Protein AF-A0A061ACB7-F1 (afdb_monomer_lite)

Sequence (78 aa):
MSVDLVLKKLHTESNYKRMGDHRKFKFVLDHLNSTDAVISFFIEVLKYKRYQANKIAYNVVYHKKYYQNQLNKPGQVN

Structure (mmCIF, N/CA/C/O backbone):
data_AF-A0A061ACB7-F1
#
_entry.id   AF-A0A061ACB7-F1
#
loop_
_atom_site.group_PDB
_atom_site.id
_atom_site.type_symbol
_atom_site.label_atom_id
_atom_site.label_alt_id
_atom_site.label_comp_id
_atom_site.label_asym_id
_atom_site.label_entity_id
_atom_site.label_seq_id
_atom_site.pdbx_PDB_ins_code
_atom_site.Cartn_x
_atom_site.Cartn_y
_atom_site.Cartn_z
_atom_site.occupancy
_atom_site.B_iso_or_equiv
_atom_site.auth_seq_id
_atom_site.auth_comp_id
_atom_site.auth_asym_id
_atom_site.auth_atom_id
_atom_site.pdbx_PDB_model_num
ATOM 1 N N . MET A 1 1 ? -13.287 -3.309 -5.988 1.00 62.78 1 MET A N 1
ATOM 2 C CA . MET A 1 1 ? -13.324 -4.012 -4.682 1.00 62.78 1 MET A CA 1
ATOM 3 C C . MET A 1 1 ? -13.445 -2.951 -3.596 1.00 62.78 1 MET A C 1
ATOM 5 O O . MET A 1 1 ? -12.809 -1.919 -3.761 1.00 62.78 1 MET A O 1
ATOM 9 N N . SER A 1 2 ? -14.269 -3.129 -2.558 1.00 83.12 2 SER A N 1
ATOM 10 C CA . SER A 1 2 ? -14.383 -2.111 -1.497 1.00 83.12 2 SER A CA 1
ATOM 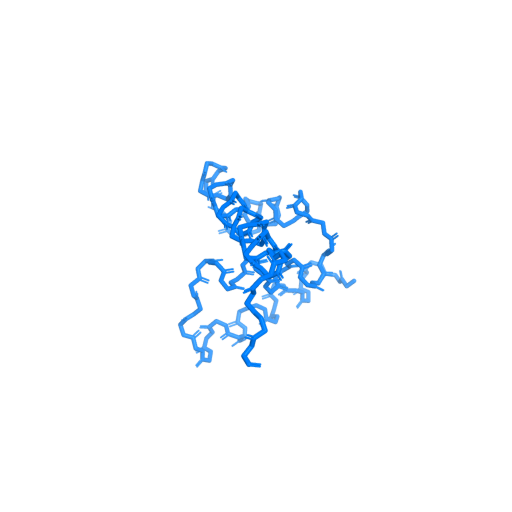11 C C . SER A 1 2 ? -13.113 -2.057 -0.637 1.00 83.12 2 SER A C 1
ATOM 13 O O . SER A 1 2 ? -12.433 -3.072 -0.465 1.00 83.12 2 SER A O 1
ATOM 15 N N . VAL A 1 3 ? -12.803 -0.877 -0.091 1.00 80.62 3 VAL A N 1
ATOM 16 C CA . VAL A 1 3 ? -11.648 -0.642 0.800 1.00 80.62 3 VAL A CA 1
ATOM 17 C C . VAL A 1 3 ? -11.675 -1.595 2.001 1.00 80.62 3 VAL A C 1
ATOM 19 O O . VAL A 1 3 ? -10.654 -2.205 2.320 1.00 80.62 3 VAL A O 1
ATOM 22 N N . ASP A 1 4 ? -12.852 -1.819 2.591 1.00 85.00 4 ASP A N 1
ATOM 23 C CA . ASP A 1 4 ? -13.035 -2.730 3.729 1.00 85.00 4 ASP A CA 1
ATOM 24 C C . ASP A 1 4 ? -12.691 -4.183 3.392 1.00 85.00 4 ASP A C 1
ATOM 26 O O . ASP A 1 4 ? -12.094 -4.901 4.198 1.00 85.00 4 ASP A O 1
ATOM 30 N N . LEU A 1 5 ? -13.020 -4.629 2.175 1.00 87.44 5 LEU A N 1
ATOM 31 C CA . LEU A 1 5 ? -12.693 -5.979 1.727 1.00 87.44 5 LEU A CA 1
ATOM 32 C C . LEU A 1 5 ? -11.180 -6.145 1.519 1.00 87.44 5 LEU A C 1
ATOM 34 O O . LEU A 1 5 ? -10.627 -7.186 1.878 1.00 87.44 5 LEU A O 1
ATOM 38 N N . VAL A 1 6 ? -10.500 -5.118 0.994 1.00 85.94 6 VAL A N 1
ATOM 39 C CA . VAL A 1 6 ? -9.031 -5.107 0.862 1.00 85.94 6 VAL A CA 1
ATOM 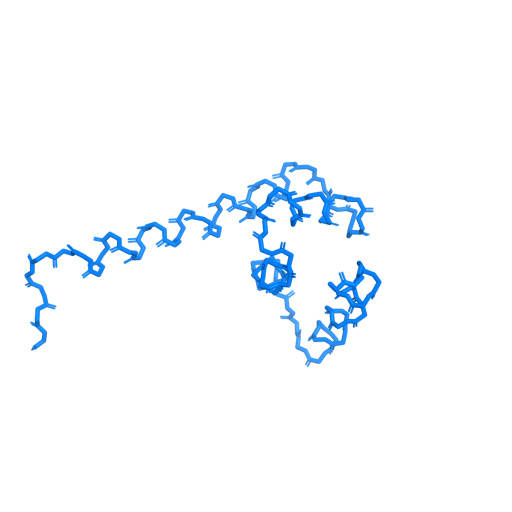40 C C . VAL A 1 6 ? -8.369 -5.140 2.239 1.00 85.94 6 VAL A C 1
ATOM 42 O O . VAL A 1 6 ? -7.458 -5.939 2.458 1.00 85.94 6 VAL A O 1
ATOM 45 N N . LEU A 1 7 ? -8.862 -4.341 3.190 1.00 90.06 7 LEU A N 1
ATOM 46 C CA . LEU A 1 7 ? -8.353 -4.302 4.560 1.00 90.06 7 LEU A CA 1
ATOM 47 C C . LEU A 1 7 ? -8.523 -5.651 5.272 1.00 90.06 7 LEU A C 1
ATOM 49 O O . LEU A 1 7 ? -7.570 -6.171 5.854 1.00 90.06 7 LEU A O 1
ATOM 53 N N . LYS A 1 8 ? -9.707 -6.269 5.170 1.00 90.00 8 LYS A N 1
ATOM 54 C CA . LYS A 1 8 ? -9.982 -7.585 5.767 1.00 90.00 8 LYS A CA 1
ATOM 55 C C . LYS A 1 8 ? -9.053 -8.670 5.217 1.00 90.00 8 LYS A C 1
ATOM 57 O O . LYS A 1 8 ? -8.491 -9.449 5.993 1.00 90.00 8 LYS A O 1
ATOM 62 N N . LYS A 1 9 ? -8.851 -8.714 3.895 1.00 87.38 9 LYS A N 1
ATOM 63 C CA . LYS A 1 9 ? -7.917 -9.669 3.280 1.00 87.38 9 LYS A CA 1
ATOM 64 C C . LYS A 1 9 ? -6.473 -9.402 3.709 1.00 87.38 9 LYS A C 1
ATOM 66 O O . LYS A 1 9 ? -5.782 -10.339 4.094 1.00 87.38 9 LYS A O 1
ATOM 71 N N . LEU A 1 10 ? -6.044 -8.138 3.734 1.00 88.75 10 LEU A N 1
ATOM 72 C CA . LEU A 1 10 ? -4.697 -7.761 4.167 1.00 88.75 10 LEU A CA 1
ATOM 73 C C . LEU A 1 10 ? -4.407 -8.201 5.609 1.00 88.75 10 LEU A C 1
ATOM 75 O O . LEU A 1 10 ? -3.324 -8.720 5.884 1.00 88.75 10 LEU A O 1
ATOM 79 N N . HIS A 1 11 ? -5.360 -8.014 6.527 1.00 88.06 11 HIS A N 1
ATOM 80 C CA . HIS A 1 11 ? -5.228 -8.487 7.907 1.00 88.06 11 HIS A CA 1
ATOM 81 C C . HIS A 1 11 ? -5.140 -10.009 7.987 1.00 88.06 11 HIS A C 1
ATOM 83 O O . HIS A 1 11 ? -4.286 -10.529 8.701 1.00 88.06 11 HIS A O 1
ATOM 89 N N . THR A 1 12 ? -5.975 -10.715 7.223 1.00 85.69 12 THR A N 1
ATOM 90 C CA . THR A 1 12 ? -5.966 -12.185 7.170 1.00 85.69 12 THR A CA 1
ATOM 91 C C . THR A 1 12 ? -4.593 -12.709 6.737 1.00 85.69 12 THR A C 1
ATOM 93 O O . THR A 1 12 ? -3.986 -13.514 7.442 1.00 85.69 12 THR A O 1
ATOM 96 N N . GLU A 1 13 ? -4.050 -12.173 5.643 1.00 82.56 13 GLU A N 1
ATOM 97 C CA . GLU A 1 13 ? -2.725 -12.540 5.125 1.00 82.56 13 GLU A CA 1
ATOM 98 C C . GLU A 1 13 ? -1.589 -12.160 6.092 1.00 82.56 13 GLU A C 1
ATOM 100 O O . GLU A 1 13 ? -0.653 -12.933 6.309 1.00 82.56 13 GLU A O 1
ATOM 105 N N . SER A 1 14 ? -1.686 -10.985 6.727 1.00 80.88 14 SER A N 1
ATOM 106 C CA . SER A 1 14 ? -0.679 -10.497 7.682 1.00 80.88 14 SER A CA 1
ATOM 107 C C . SER A 1 14 ? -0.638 -11.304 8.983 1.00 80.88 14 SER A C 1
ATOM 109 O O . SER A 1 14 ? 0.422 -11.404 9.601 1.00 80.88 14 SER A O 1
ATOM 111 N N . ASN A 1 15 ? -1.775 -11.864 9.405 1.00 77.88 15 ASN A N 1
ATOM 112 C CA . ASN A 1 15 ? -1.870 -12.707 10.597 1.00 77.88 15 ASN A CA 1
ATOM 113 C C . ASN A 1 15 ? -1.341 -14.121 10.333 1.00 77.88 15 ASN A C 1
ATOM 115 O O . ASN A 1 15 ? -0.761 -14.733 11.226 1.00 77.88 15 ASN A O 1
ATOM 119 N N . TYR A 1 16 ? -1.500 -14.625 9.105 1.00 69.69 16 TYR A N 1
ATOM 120 C CA . TYR A 1 16 ? -1.013 -15.950 8.722 1.00 69.69 16 TYR A CA 1
ATOM 121 C C . TYR A 1 16 ? 0.513 -15.981 8.526 1.00 69.69 16 TYR A C 1
ATOM 123 O O . TYR A 1 16 ? 1.172 -16.965 8.860 1.00 69.69 16 TYR A O 1
ATOM 131 N N . LYS A 1 17 ? 1.111 -14.893 8.019 1.00 69.75 17 LYS A N 1
ATOM 132 C CA . LYS A 1 17 ? 2.570 -14.732 7.892 1.00 69.75 17 LYS A CA 1
ATOM 133 C C . LYS A 1 17 ? 2.958 -13.293 8.213 1.00 69.75 17 LYS A C 1
ATOM 135 O O . LYS A 1 17 ? 2.352 -12.378 7.672 1.00 69.75 17 LYS A O 1
ATOM 140 N N . ARG A 1 18 ? 4.037 -13.071 8.987 1.00 73.75 18 ARG A N 1
ATOM 141 C CA . ARG A 1 18 ? 4.609 -11.724 9.225 1.00 73.75 18 ARG A CA 1
ATOM 142 C C . ARG A 1 18 ? 4.914 -11.025 7.892 1.00 73.75 18 ARG A C 1
ATOM 144 O O . ARG A 1 18 ? 5.975 -11.221 7.296 1.00 73.75 18 ARG A O 1
ATOM 151 N N . MET A 1 19 ? 3.972 -10.221 7.408 1.00 85.19 19 MET A N 1
ATOM 152 C CA . MET A 1 19 ? 4.041 -9.550 6.116 1.00 85.19 19 MET A CA 1
ATOM 153 C C . MET A 1 19 ? 4.717 -8.191 6.299 1.00 85.19 19 MET A C 1
ATOM 155 O O . MET A 1 19 ? 4.198 -7.311 6.980 1.00 85.19 19 MET A O 1
ATOM 159 N N . GLY A 1 20 ? 5.903 -8.025 5.715 1.00 88.81 20 GLY A N 1
ATOM 160 C CA . GLY A 1 20 ? 6.610 -6.744 5.725 1.00 88.81 20 GLY A CA 1
ATOM 161 C C . GLY A 1 20 ? 5.936 -5.710 4.820 1.00 88.81 20 GLY A C 1
ATOM 162 O O . GLY A 1 20 ? 5.205 -6.069 3.894 1.00 88.81 20 GLY A O 1
ATOM 163 N N . ASP A 1 21 ? 6.234 -4.433 5.047 1.00 90.50 21 ASP A N 1
ATOM 164 C CA . ASP A 1 21 ? 5.578 -3.301 4.377 1.00 90.50 21 ASP A CA 1
ATOM 165 C C . ASP A 1 21 ? 5.641 -3.362 2.848 1.00 90.50 21 ASP A C 1
ATOM 167 O O . ASP A 1 21 ? 4.653 -3.084 2.177 1.00 90.50 21 ASP A O 1
ATOM 171 N N . HIS A 1 22 ? 6.767 -3.814 2.287 1.00 89.69 22 HIS A N 1
ATOM 172 C CA . HIS A 1 22 ? 6.908 -4.007 0.842 1.00 89.69 22 HIS A CA 1
ATOM 173 C C . HIS A 1 22 ? 5.871 -4.997 0.288 1.00 89.69 22 HIS A C 1
ATOM 175 O O . HIS A 1 22 ? 5.275 -4.762 -0.762 1.00 89.69 22 HIS A O 1
ATOM 181 N N . ARG A 1 23 ? 5.640 -6.111 0.996 1.00 88.69 23 ARG A N 1
ATOM 182 C CA . ARG A 1 23 ? 4.661 -7.121 0.580 1.00 88.69 23 ARG A CA 1
ATOM 183 C C . ARG A 1 23 ? 3.243 -6.590 0.728 1.00 88.69 23 ARG A C 1
ATOM 185 O O . ARG A 1 23 ? 2.464 -6.751 -0.204 1.00 88.69 23 ARG A O 1
ATOM 192 N N . LYS A 1 24 ? 2.932 -5.912 1.841 1.00 92.19 24 LYS A N 1
ATOM 193 C CA . LYS A 1 24 ? 1.629 -5.254 2.034 1.00 92.19 24 LYS A CA 1
ATOM 194 C C . LYS A 1 24 ? 1.337 -4.272 0.899 1.00 92.19 24 LYS A C 1
ATOM 196 O O . LYS A 1 24 ? 0.234 -4.260 0.372 1.00 92.19 24 LYS A O 1
ATOM 201 N N . PHE A 1 25 ? 2.337 -3.487 0.495 1.00 92.69 25 PHE A N 1
ATOM 202 C CA . PHE A 1 25 ? 2.177 -2.493 -0.561 1.00 92.69 25 PHE A CA 1
ATOM 203 C C . PHE A 1 25 ? 1.853 -3.154 -1.899 1.00 92.69 25 PHE A C 1
ATOM 205 O O . PHE A 1 25 ? 0.893 -2.756 -2.545 1.00 92.69 25 PHE A O 1
ATOM 212 N N . LYS A 1 26 ? 2.601 -4.200 -2.284 1.00 90.81 26 LYS A N 1
ATOM 213 C CA . LYS A 1 26 ? 2.302 -4.985 -3.492 1.00 90.81 26 LYS A CA 1
ATOM 214 C 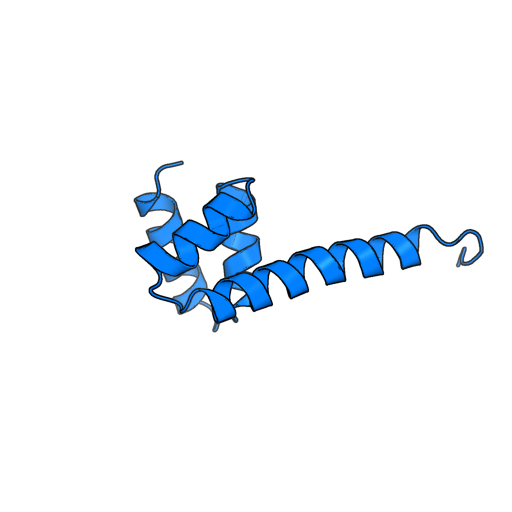C . LYS A 1 26 ? 0.903 -5.593 -3.450 1.00 90.81 26 LYS A C 1
ATOM 216 O O . LYS A 1 26 ? 0.150 -5.416 -4.393 1.00 90.81 26 LYS A O 1
ATOM 221 N N . PHE A 1 27 ? 0.530 -6.209 -2.331 1.00 92.00 27 PHE A N 1
ATOM 222 C CA . PHE A 1 27 ? -0.800 -6.788 -2.166 1.00 92.00 27 PHE A CA 1
ATOM 223 C C . PHE A 1 27 ? -1.908 -5.755 -2.397 1.00 92.00 27 PHE A C 1
ATOM 225 O O . PHE A 1 27 ? -2.841 -6.008 -3.151 1.00 92.00 27 PHE A O 1
ATOM 232 N N . VAL A 1 28 ? -1.814 -4.579 -1.770 1.00 92.81 28 VAL A N 1
ATOM 233 C CA . VAL A 1 28 ? -2.819 -3.521 -1.950 1.00 92.81 28 VAL A CA 1
ATOM 234 C C . VAL A 1 28 ? -2.774 -2.969 -3.380 1.00 92.81 28 VAL A C 1
ATOM 236 O O . VAL A 1 28 ? -3.825 -2.709 -3.961 1.00 92.81 28 VAL A O 1
ATOM 239 N N . LEU A 1 29 ? -1.584 -2.853 -3.978 1.00 91.69 29 LEU A N 1
ATOM 240 C CA . LEU A 1 29 ? -1.412 -2.426 -5.368 1.00 91.69 29 LEU A CA 1
ATOM 241 C C . LEU A 1 29 ? -2.107 -3.365 -6.353 1.00 91.69 29 LEU A C 1
ATOM 243 O O . LEU A 1 29 ? -2.783 -2.872 -7.247 1.00 91.69 29 LEU A O 1
ATOM 247 N N . ASP A 1 30 ? -2.022 -4.678 -6.148 1.00 90.31 30 ASP A N 1
ATOM 248 C CA . ASP A 1 30 ? -2.673 -5.680 -7.002 1.00 90.31 30 ASP A CA 1
ATOM 249 C C . ASP A 1 30 ? -4.213 -5.592 -6.950 1.00 90.31 30 ASP A C 1
ATOM 251 O O . ASP A 1 30 ? -4.905 -6.065 -7.848 1.00 90.31 30 ASP A O 1
ATOM 255 N N . HIS A 1 31 ? -4.767 -4.975 -5.900 1.00 90.00 31 HIS A N 1
ATOM 256 C CA . HIS A 1 31 ? -6.212 -4.802 -5.728 1.00 90.00 31 HIS A CA 1
ATOM 257 C C . HIS A 1 31 ? -6.714 -3.413 -6.141 1.00 90.00 31 HIS A C 1
ATOM 259 O O . HIS A 1 31 ? -7.846 -3.293 -6.612 1.00 90.00 31 HIS A O 1
ATOM 265 N N . LEU A 1 32 ? -5.911 -2.366 -5.926 1.00 89.62 32 LEU A N 1
ATOM 266 C CA . LEU A 1 32 ? -6.285 -0.976 -6.212 1.00 89.62 32 LEU A CA 1
ATOM 267 C C . LEU A 1 32 ? -5.785 -0.481 -7.575 1.00 89.62 32 LEU A C 1
ATOM 269 O O . LEU A 1 32 ? -6.298 0.517 -8.071 1.00 89.62 32 LEU A O 1
ATOM 273 N N . ASN A 1 33 ? -4.797 -1.149 -8.179 1.00 88.25 33 ASN A N 1
ATOM 274 C CA . ASN A 1 33 ? -4.211 -0.833 -9.489 1.00 88.25 33 ASN A CA 1
ATOM 275 C C . ASN A 1 33 ? -3.727 0.622 -9.666 1.00 88.25 33 ASN A C 1
ATOM 277 O O . ASN A 1 33 ? -3.556 1.091 -10.788 1.00 88.25 33 ASN A O 1
ATOM 281 N N . SER A 1 34 ? -3.474 1.343 -8.571 1.00 91.25 34 SER A N 1
ATOM 282 C CA . SER A 1 34 ? -2.979 2.721 -8.592 1.00 91.25 34 SER A CA 1
ATOM 283 C C . SER A 1 34 ? -2.051 2.970 -7.413 1.00 91.25 34 SER A C 1
ATOM 285 O O . SER A 1 34 ? -2.459 2.836 -6.261 1.00 91.25 34 SER A O 1
ATOM 287 N N . THR A 1 35 ? -0.806 3.362 -7.696 1.00 91.44 35 THR A N 1
ATOM 288 C CA . THR A 1 35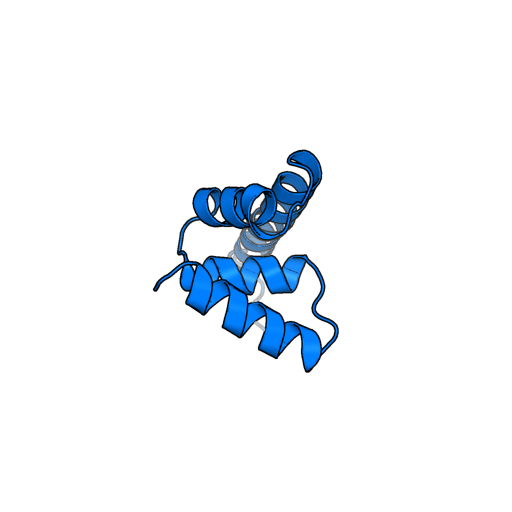 ? 0.196 3.681 -6.668 1.00 91.44 35 THR A CA 1
ATOM 289 C C . THR A 1 35 ? -0.295 4.777 -5.726 1.00 91.44 35 THR A C 1
ATOM 291 O O . THR A 1 35 ? -0.126 4.644 -4.516 1.00 91.44 35 THR A O 1
ATOM 294 N N . ASP A 1 36 ? -0.952 5.813 -6.255 1.00 93.56 36 ASP A N 1
ATOM 295 C CA . ASP A 1 36 ? -1.482 6.919 -5.451 1.00 93.56 36 ASP A CA 1
ATOM 296 C C . ASP A 1 36 ? -2.592 6.435 -4.516 1.00 93.56 36 ASP A C 1
ATOM 298 O O . ASP A 1 36 ? -2.585 6.753 -3.328 1.00 93.56 36 ASP A O 1
ATOM 302 N N . ALA A 1 37 ? -3.483 5.568 -5.011 1.00 94.12 37 ALA A N 1
ATOM 303 C CA . ALA A 1 37 ? -4.521 4.957 -4.184 1.00 94.12 37 ALA A CA 1
ATOM 304 C C . ALA A 1 37 ? -3.928 4.077 -3.070 1.00 94.12 37 ALA A C 1
ATOM 306 O O . ALA A 1 37 ? -4.431 4.088 -1.946 1.00 94.12 37 ALA A O 1
ATOM 307 N N . VAL A 1 38 ? -2.834 3.350 -3.338 1.00 95.00 38 VAL A N 1
ATOM 308 C CA . VAL A 1 38 ? -2.126 2.584 -2.296 1.00 95.00 38 VAL A CA 1
ATOM 309 C C . VAL A 1 38 ? -1.488 3.509 -1.263 1.00 95.00 38 VAL A C 1
ATOM 311 O O . VAL A 1 38 ? -1.573 3.233 -0.068 1.00 95.00 38 VAL A O 1
ATOM 314 N N . ILE A 1 39 ? -0.862 4.607 -1.690 1.00 95.00 39 ILE A N 1
ATOM 315 C CA . ILE A 1 39 ? -0.263 5.583 -0.771 1.00 95.00 39 ILE A CA 1
ATOM 316 C C . ILE A 1 39 ? -1.343 6.169 0.144 1.00 95.00 39 ILE A C 1
ATOM 318 O O . ILE A 1 39 ? -1.161 6.159 1.365 1.00 95.00 39 ILE A O 1
ATOM 322 N N . SER A 1 40 ? -2.478 6.601 -0.413 1.00 96.25 40 SER A N 1
ATOM 323 C CA . SER A 1 40 ? -3.618 7.075 0.377 1.00 96.25 40 SER A CA 1
ATOM 324 C C . SER A 1 40 ? -4.130 5.997 1.32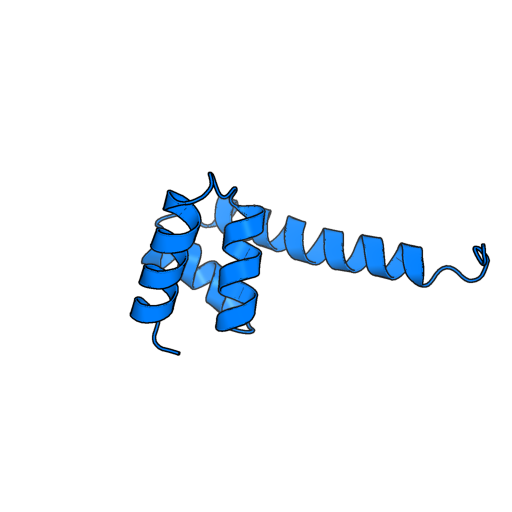9 1.00 96.25 40 SER A C 1
ATOM 326 O O . SER A 1 40 ? -4.281 6.270 2.515 1.00 96.25 40 SER A O 1
ATOM 328 N N . PHE A 1 41 ? -4.276 4.746 0.878 1.00 95.19 41 PHE A N 1
ATOM 329 C CA . PHE A 1 41 ? -4.674 3.630 1.744 1.00 95.19 41 PHE A CA 1
ATOM 330 C C . PHE A 1 41 ? -3.712 3.446 2.931 1.00 95.19 41 PHE A C 1
ATOM 332 O O . PHE A 1 41 ? -4.137 3.293 4.076 1.00 95.19 41 PHE A O 1
ATOM 339 N N . PHE A 1 42 ? -2.401 3.503 2.696 1.00 95.81 42 PHE A N 1
ATOM 340 C CA . PHE A 1 42 ? -1.408 3.360 3.762 1.00 95.81 42 PHE A CA 1
ATOM 341 C C . PHE A 1 42 ? -1.473 4.504 4.781 1.00 95.81 42 PHE A C 1
ATOM 343 O O . PHE A 1 42 ? -1.313 4.264 5.978 1.00 95.81 42 PHE A O 1
ATOM 350 N N . ILE A 1 43 ? -1.719 5.733 4.329 1.00 96.12 43 ILE A N 1
ATOM 351 C CA . ILE A 1 43 ? -1.797 6.912 5.199 1.00 96.12 43 ILE A CA 1
ATOM 352 C C . ILE A 1 43 ? -3.121 6.936 5.968 1.00 96.12 43 ILE A C 1
ATOM 354 O O . ILE A 1 43 ? -3.141 7.096 7.187 1.00 96.12 43 ILE A O 1
ATOM 358 N N . GLU A 1 44 ? -4.233 6.779 5.263 1.00 96.12 44 GLU A N 1
ATOM 359 C CA . GLU A 1 44 ? -5.570 7.031 5.796 1.00 96.12 44 GLU A CA 1
ATOM 360 C C . GLU A 1 44 ? -6.127 5.820 6.538 1.00 96.12 44 GLU A C 1
ATOM 362 O O . GLU A 1 44 ? -6.739 5.987 7.595 1.00 96.12 44 GLU A O 1
ATOM 367 N N . VAL A 1 45 ? -5.874 4.609 6.032 1.00 94.31 45 VAL A N 1
ATOM 368 C CA . VAL A 1 45 ? -6.403 3.358 6.594 1.00 94.31 45 VAL A CA 1
ATOM 369 C C . VAL A 1 45 ? -5.397 2.740 7.557 1.00 94.31 45 VAL A C 1
ATOM 371 O O . VAL A 1 45 ? -5.714 2.520 8.722 1.00 94.31 45 VAL A O 1
ATOM 374 N N . LEU A 1 46 ? -4.158 2.514 7.105 1.00 92.69 46 LEU A N 1
ATOM 375 C CA . LEU A 1 46 ? -3.126 1.867 7.929 1.00 92.69 46 LEU A CA 1
ATOM 376 C C . LEU A 1 46 ? -2.383 2.832 8.868 1.00 92.69 46 LEU A C 1
ATOM 378 O O . LEU A 1 46 ? -1.550 2.386 9.656 1.00 92.69 46 LEU A O 1
ATOM 382 N N . LYS A 1 47 ? -2.679 4.137 8.796 1.00 95.31 47 LYS A N 1
ATOM 383 C CA . LYS A 1 47 ? -2.115 5.196 9.654 1.00 95.31 47 LYS A CA 1
ATOM 384 C C . LYS A 1 47 ? -0.587 5.335 9.585 1.00 95.31 47 LYS A C 1
ATOM 386 O O . LYS A 1 47 ? 0.051 5.757 10.549 1.00 95.31 47 LYS A O 1
ATOM 391 N N . TYR A 1 48 ? 0.017 5.025 8.439 1.00 95.56 48 TYR A N 1
ATOM 392 C CA . TYR A 1 48 ? 1.443 5.268 8.205 1.00 95.56 48 TYR A CA 1
ATOM 393 C C . TYR A 1 48 ? 1.705 6.767 8.031 1.00 95.56 48 TYR A C 1
ATOM 395 O O . TYR A 1 48 ? 0.882 7.511 7.493 1.00 95.56 48 TYR A O 1
ATOM 403 N N . LYS A 1 49 ? 2.902 7.231 8.409 1.00 96.88 49 LYS A N 1
ATOM 404 C CA . LYS A 1 49 ? 3.319 8.599 8.075 1.00 96.88 49 LYS A CA 1
ATOM 405 C C . LYS A 1 49 ? 3.521 8.714 6.562 1.00 96.88 49 LYS A C 1
ATOM 407 O O . LYS A 1 49 ? 4.088 7.815 5.939 1.00 96.88 49 LYS A O 1
ATOM 412 N N . ARG A 1 50 ? 3.153 9.858 5.974 1.00 94.88 50 ARG A N 1
ATOM 413 C CA . ARG A 1 50 ? 3.270 10.113 4.522 1.00 94.88 50 ARG A CA 1
ATOM 414 C C . ARG A 1 50 ? 4.663 9.796 3.964 1.00 94.88 50 ARG A C 1
ATOM 416 O O . ARG A 1 50 ? 4.770 9.136 2.936 1.00 94.88 50 ARG A O 1
ATOM 423 N N . TYR A 1 51 ? 5.732 10.191 4.663 1.00 95.50 51 TYR A N 1
ATOM 424 C CA . TYR A 1 51 ? 7.100 9.896 4.215 1.00 95.50 51 T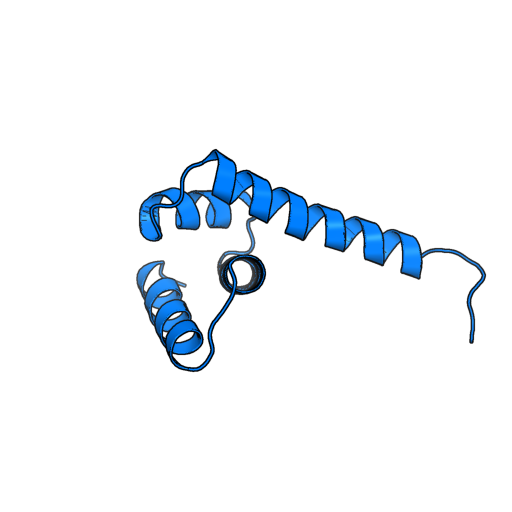YR A CA 1
ATOM 425 C C . TYR A 1 51 ? 7.409 8.389 4.186 1.00 95.50 51 TYR A C 1
ATOM 427 O O . TYR A 1 51 ? 8.160 7.940 3.325 1.00 95.50 51 TYR A O 1
ATOM 435 N N . GLN A 1 52 ? 6.834 7.599 5.101 1.00 95.19 52 GLN A N 1
ATOM 436 C CA . GLN A 1 52 ? 7.029 6.147 5.139 1.00 95.19 52 GLN A CA 1
ATOM 437 C C . GLN A 1 52 ? 6.322 5.493 3.954 1.00 95.19 52 GLN A C 1
ATOM 439 O O . GLN A 1 52 ? 6.951 4.723 3.232 1.00 95.19 52 GLN A O 1
ATOM 444 N N . ALA A 1 53 ? 5.056 5.852 3.711 1.00 94.75 53 ALA A N 1
ATOM 445 C CA . ALA A 1 53 ? 4.286 5.356 2.571 1.00 94.75 53 ALA A CA 1
ATOM 446 C C . ALA A 1 53 ? 4.983 5.680 1.237 1.00 94.75 53 ALA A C 1
ATOM 448 O O . ALA A 1 53 ? 5.194 4.787 0.418 1.00 94.75 53 ALA A O 1
ATOM 449 N N . ASN A 1 54 ? 5.449 6.921 1.070 1.00 91.94 54 ASN A N 1
ATOM 450 C CA . ASN A 1 54 ? 6.186 7.344 -0.123 1.00 91.94 54 ASN A CA 1
ATOM 451 C C . ASN A 1 54 ? 7.523 6.609 -0.285 1.00 91.94 54 ASN A C 1
ATOM 453 O O . ASN A 1 54 ? 7.870 6.209 -1.394 1.00 91.94 54 ASN A O 1
ATOM 457 N N . LYS A 1 55 ? 8.267 6.377 0.807 1.00 93.88 55 LYS A N 1
ATOM 458 C CA . LYS A 1 55 ? 9.515 5.596 0.769 1.00 93.88 55 LYS A CA 1
ATOM 459 C C . LYS A 1 55 ? 9.261 4.160 0.305 1.00 93.88 55 LYS A C 1
ATOM 461 O O . LYS A 1 55 ? 10.023 3.632 -0.502 1.00 93.88 55 LYS A O 1
ATOM 466 N N . ILE A 1 56 ? 8.191 3.529 0.795 1.00 92.94 56 ILE A N 1
ATOM 467 C CA . ILE A 1 56 ? 7.803 2.176 0.374 1.00 92.94 56 ILE A CA 1
ATOM 468 C C . ILE A 1 56 ? 7.426 2.176 -1.111 1.00 92.94 56 ILE A C 1
ATOM 470 O O . ILE A 1 56 ? 7.954 1.355 -1.861 1.00 92.94 56 ILE A O 1
ATOM 474 N N . ALA A 1 57 ? 6.582 3.117 -1.543 1.00 93.06 57 ALA A N 1
ATOM 475 C CA . ALA A 1 57 ? 6.171 3.258 -2.937 1.00 93.06 57 ALA A CA 1
ATOM 476 C C . ALA A 1 57 ? 7.376 3.437 -3.871 1.00 93.06 57 ALA A C 1
ATOM 478 O O . ALA A 1 57 ? 7.506 2.710 -4.857 1.00 93.06 57 ALA A O 1
ATOM 479 N N . TYR A 1 58 ? 8.304 4.334 -3.517 1.00 90.06 58 TYR A N 1
ATOM 480 C CA . TYR A 1 58 ? 9.547 4.539 -4.255 1.00 90.06 58 TYR A CA 1
ATOM 481 C C . TYR A 1 58 ? 10.342 3.240 -4.377 1.00 90.06 58 TYR A C 1
ATOM 483 O O . TYR A 1 58 ? 10.689 2.847 -5.484 1.00 90.06 58 TYR A O 1
ATOM 491 N N . ASN A 1 59 ? 10.567 2.525 -3.272 1.00 87.62 59 ASN A N 1
ATOM 492 C CA . ASN A 1 59 ? 11.315 1.267 -3.291 1.00 87.62 59 ASN A CA 1
ATOM 493 C C . ASN A 1 59 ? 10.646 0.205 -4.176 1.00 87.62 59 ASN A C 1
ATOM 495 O O . ASN A 1 59 ? 11.330 -0.497 -4.918 1.00 87.62 59 ASN A O 1
ATOM 499 N N . VAL A 1 60 ? 9.316 0.088 -4.127 1.00 86.44 60 VAL A N 1
ATOM 500 C CA . VAL A 1 60 ? 8.556 -0.876 -4.940 1.00 86.44 60 VAL A CA 1
ATOM 501 C C . VAL A 1 60 ? 8.650 -0.537 -6.433 1.00 86.44 60 VAL A C 1
ATOM 503 O O . VAL A 1 60 ? 8.952 -1.418 -7.241 1.00 86.44 60 VAL A O 1
ATOM 506 N N . VAL A 1 61 ? 8.441 0.729 -6.809 1.00 81.81 61 VAL A N 1
ATOM 507 C CA . VAL A 1 61 ? 8.490 1.181 -8.211 1.00 81.81 61 VAL A CA 1
ATOM 508 C C . VAL A 1 61 ? 9.920 1.169 -8.756 1.00 81.81 61 VAL A C 1
ATOM 510 O O . VAL A 1 61 ? 10.150 0.724 -9.881 1.00 81.81 61 VAL A O 1
ATOM 513 N N . TYR A 1 62 ? 10.891 1.622 -7.963 1.00 81.94 62 TYR A N 1
ATOM 514 C CA . TYR A 1 62 ? 12.299 1.666 -8.347 1.00 81.94 62 TYR A CA 1
ATOM 515 C C . TYR A 1 62 ? 12.864 0.263 -8.561 1.00 81.94 62 TYR A C 1
ATOM 517 O O . TYR A 1 62 ? 13.469 0.011 -9.600 1.00 81.94 62 TYR A O 1
ATOM 525 N N . HIS A 1 63 ? 12.601 -0.681 -7.648 1.00 74.00 63 HIS A N 1
ATOM 526 C CA . HIS A 1 63 ? 13.023 -2.071 -7.842 1.00 74.00 63 HIS A CA 1
ATOM 527 C C . HIS A 1 63 ? 12.405 -2.667 -9.110 1.00 74.00 63 HIS A C 1
ATOM 529 O O . HIS A 1 63 ? 13.108 -3.338 -9.861 1.00 74.00 63 HIS A O 1
ATOM 535 N N . LYS A 1 64 ? 11.127 -2.381 -9.408 1.00 74.12 64 LYS A N 1
ATOM 536 C CA . LYS A 1 64 ? 10.488 -2.833 -10.656 1.00 74.12 64 LYS A CA 1
ATOM 537 C C . LYS A 1 64 ? 11.262 -2.353 -11.889 1.00 74.12 64 LYS A C 1
ATOM 539 O O . LYS A 1 64 ? 11.603 -3.172 -12.736 1.00 74.12 64 LYS A O 1
ATOM 544 N N . LYS A 1 65 ? 11.587 -1.057 -11.956 1.00 77.06 65 LYS A N 1
ATOM 545 C CA . LYS A 1 65 ? 12.373 -0.473 -13.059 1.00 77.06 65 LYS A CA 1
ATOM 546 C C . LYS A 1 65 ? 13.786 -1.051 -13.134 1.00 77.06 65 LYS A C 1
ATOM 548 O O . LYS A 1 65 ? 14.252 -1.384 -14.216 1.00 77.06 65 LYS A O 1
ATOM 553 N N . TYR A 1 66 ? 14.453 -1.199 -11.991 1.00 76.19 66 TYR A N 1
ATOM 554 C CA . TYR A 1 66 ? 15.802 -1.753 -11.918 1.00 76.19 66 TYR A CA 1
ATOM 555 C C . TYR A 1 66 ? 15.868 -3.174 -12.493 1.00 76.19 66 TYR A C 1
ATOM 557 O O . TYR A 1 66 ? 16.689 -3.436 -13.369 1.00 76.19 66 TYR A O 1
ATOM 565 N N . TYR A 1 67 ? 14.967 -4.069 -12.071 1.00 69.56 67 TYR A N 1
ATOM 566 C CA . TYR A 1 67 ? 14.916 -5.439 -12.591 1.00 69.56 67 TYR A CA 1
ATOM 567 C C . TYR A 1 67 ? 14.523 -5.493 -14.069 1.00 69.56 67 TYR A C 1
ATOM 569 O O . TYR A 1 67 ? 15.126 -6.248 -14.824 1.00 69.56 67 TYR A O 1
ATOM 577 N N . GLN A 1 68 ? 13.565 -4.672 -14.513 1.00 73.00 68 GLN A N 1
ATOM 578 C CA . GLN A 1 68 ? 13.212 -4.584 -15.937 1.00 73.00 68 GLN A CA 1
ATOM 579 C C . GLN A 1 68 ? 14.412 -4.160 -16.792 1.00 73.00 68 GLN A C 1
ATOM 581 O O . GLN A 1 68 ? 14.668 -4.755 -17.833 1.00 73.00 68 GLN A O 1
ATOM 586 N N . ASN A 1 69 ? 15.192 -3.187 -16.323 1.00 74.81 69 ASN A N 1
ATOM 587 C CA . ASN A 1 69 ? 16.396 -2.740 -17.017 1.00 74.81 69 ASN A CA 1
ATOM 588 C C . ASN A 1 69 ? 17.521 -3.782 -16.999 1.00 74.81 69 ASN A C 1
ATOM 590 O O . ASN A 1 69 ? 18.354 -3.762 -17.896 1.00 74.81 69 ASN A O 1
ATOM 594 N N . GLN A 1 70 ? 17.574 -4.676 -16.005 1.00 70.50 70 GLN A N 1
ATOM 595 C CA . GLN A 1 70 ? 18.501 -5.812 -16.014 1.00 70.50 70 GLN A CA 1
ATOM 596 C C . GLN A 1 70 ? 18.072 -6.907 -16.997 1.00 70.50 70 GLN A C 1
ATOM 598 O O . GLN A 1 70 ? 18.921 -7.416 -17.719 1.00 70.50 70 GLN A O 1
ATOM 603 N N . LEU A 1 71 ? 16.777 -7.231 -17.058 1.00 61.09 71 LEU A N 1
ATOM 604 C CA . LEU A 1 71 ? 16.231 -8.232 -17.984 1.00 61.09 71 LEU A CA 1
ATOM 605 C C . LEU A 1 71 ? 16.304 -7.782 -19.449 1.00 61.09 71 LEU A C 1
ATOM 607 O O . LEU A 1 71 ? 16.495 -8.603 -20.336 1.00 61.09 71 LEU A O 1
ATOM 611 N N . ASN A 1 72 ? 16.192 -6.477 -19.700 1.00 60.00 72 ASN A N 1
ATOM 612 C CA . ASN A 1 72 ? 16.248 -5.896 -21.041 1.00 60.00 72 ASN A CA 1
ATOM 613 C C . ASN A 1 72 ? 17.675 -5.554 -21.507 1.00 60.00 72 ASN A C 1
ATOM 615 O O . ASN A 1 72 ? 17.830 -4.851 -22.505 1.00 60.00 72 ASN A O 1
ATOM 619 N N . LYS A 1 73 ? 18.727 -6.012 -20.810 1.00 54.03 73 LYS A N 1
ATOM 620 C CA . LYS A 1 73 ? 20.093 -5.906 -21.339 1.00 54.03 73 LYS A CA 1
ATOM 621 C C . LYS A 1 73 ? 20.270 -6.925 -22.473 1.00 54.03 73 LYS A C 1
ATOM 623 O O . LYS A 1 73 ? 20.204 -8.124 -22.203 1.00 54.03 73 LYS A O 1
ATOM 628 N N . PRO A 1 74 ? 20.536 -6.496 -23.719 1.00 51.34 74 PRO A N 1
ATOM 629 C CA . PRO A 1 74 ? 20.901 -7.425 -24.778 1.00 51.34 74 PRO A CA 1
ATOM 630 C C . PRO A 1 74 ? 22.283 -8.002 -24.442 1.00 51.34 74 PRO A C 1
ATOM 632 O O . PRO A 1 74 ? 23.267 -7.265 -24.426 1.00 51.34 74 PRO A O 1
ATOM 635 N N . GLY A 1 75 ? 22.355 -9.296 -24.114 1.00 56.22 75 GLY A N 1
ATOM 636 C CA . GLY A 1 75 ? 23.640 -9.994 -23.966 1.00 56.22 75 GLY A CA 1
ATOM 637 C C . GLY A 1 75 ? 23.783 -11.026 -22.846 1.00 56.22 75 GLY A C 1
ATOM 638 O O . GLY A 1 75 ? 24.871 -11.569 -22.704 1.00 56.22 75 GLY A O 1
ATOM 639 N N . GLN A 1 76 ? 22.748 -11.340 -22.064 1.00 52.38 76 GLN A N 1
ATOM 640 C CA . GLN A 1 76 ? 22.778 -12.518 -21.180 1.00 52.38 76 GLN A CA 1
ATOM 641 C C . GLN A 1 76 ? 21.657 -13.484 -21.553 1.00 52.38 76 GLN A C 1
ATOM 643 O O . GLN A 1 76 ? 20.644 -13.611 -20.872 1.00 52.38 76 GLN A O 1
ATOM 648 N N . VAL A 1 77 ? 21.858 -14.133 -22.698 1.00 48.06 77 VAL A N 1
ATOM 649 C CA . VAL A 1 77 ? 21.313 -15.466 -22.961 1.00 48.06 77 VAL A CA 1
ATOM 650 C C . VAL A 1 77 ? 22.137 -16.420 -22.095 1.00 48.06 77 VAL A C 1
ATOM 652 O O . VAL A 1 77 ? 23.366 -16.379 -22.171 1.00 48.06 77 VAL A O 1
ATOM 655 N N . ASN A 1 78 ? 21.475 -17.197 -21.235 1.00 47.50 78 ASN A N 1
ATOM 656 C CA . ASN A 1 78 ? 22.078 -18.425 -20.711 1.00 47.50 78 ASN A CA 1
ATOM 657 C C . ASN A 1 78 ? 22.317 -19.402 -21.863 1.00 47.50 78 ASN A C 1
ATOM 659 O O . ASN A 1 78 ? 21.456 -19.428 -22.774 1.00 47.50 78 ASN A O 1
#

Secondary structure (DSSP, 8-state):
--HHHHHHHHHHHHHHS---HHHHHHHHHHHH--HHHHHHHHHHTS---HHHHHHHHHHHHHHHHHHHHHHT-TT---

Foldseek 3Di:
DDLVVLVVVLVVVCVVDVQDPLRNLVSVCVVPVDLVVSLCCCCPPVVDDSVVSVVSSCVNVVVVVVVVVVVPDPDDDD

Radius of gyration: 14.79 Å; chains: 1; bounding box: 38×28×35 Å

pLDDT: mean 83.81, std 12.86, range [47.5, 96.88]

Organism: NCBI:txid35623